Protein AF-A0A7C6R121-F1 (afdb_monomer_lite)

Radius of gyration: 15.76 Å; chains: 1; bounding box: 34×40×45 Å

Secondary structure (DSSP, 8-state):
-----SSS-THHHHHHHHHHH-SS-----B-TTSTTHHHHHTT--TT---EEEE-TT-SS-TT-EEEE-TTS-EEEE--HHHHHHHHHHHHTT-----SSS--------

Sequence (109 aa):
MFILGSLLGQSAFGVQDYFVTAPAFFTRVVGLRYEERQRYLMLLQPGMPVFLAREPENRHDPRAMAVFSPWGAHLGYLRATLATVVSDRCSAGEAFSPAWRRCWIRDSM

Structure (mmCIF, N/CA/C/O backbone):
data_AF-A0A7C6R121-F1
#
_entry.id   AF-A0A7C6R121-F1
#
loop_
_atom_site.group_PDB
_atom_site.id
_atom_site.type_symbol
_atom_site.label_atom_id
_atom_site.label_alt_id
_atom_site.label_comp_id
_atom_site.label_asym_id
_atom_site.label_entity_id
_atom_site.label_seq_id
_atom_site.pdbx_PDB_ins_code
_atom_site.Cartn_x
_atom_site.Cartn_y
_atom_site.Cartn_z
_atom_site.occupancy
_atom_site.B_iso_or_equiv
_atom_site.auth_seq_id
_atom_site.auth_comp_id
_atom_site.auth_asym_id
_atom_site.auth_atom_id
_atom_site.pdbx_PDB_model_num
ATOM 1 N N . MET A 1 1 ? 3.211 9.106 -28.109 1.00 40.06 1 MET A N 1
ATOM 2 C CA . MET A 1 1 ? 2.876 10.470 -27.653 1.00 40.06 1 MET A CA 1
ATOM 3 C C . MET A 1 1 ? 1.356 10.591 -27.638 1.00 40.06 1 MET A C 1
ATOM 5 O O . MET A 1 1 ? 0.773 10.958 -28.644 1.00 40.06 1 MET A O 1
ATOM 9 N N . PHE A 1 2 ? 0.708 10.149 -26.553 1.00 37.50 2 PHE A N 1
ATOM 10 C CA . PHE A 1 2 ? -0.751 10.213 -26.411 1.00 37.50 2 PHE A CA 1
ATOM 11 C C . PHE A 1 2 ? -1.105 11.362 -25.471 1.00 37.50 2 PHE A C 1
ATOM 13 O O . PHE A 1 2 ? -0.746 11.365 -24.296 1.00 37.50 2 PHE A O 1
ATOM 20 N N . ILE A 1 3 ? -1.750 12.365 -26.054 1.00 45.00 3 ILE A N 1
ATOM 21 C CA . ILE A 1 3 ? -2.188 13.599 -25.417 1.00 45.00 3 ILE A CA 1
ATOM 22 C C . ILE A 1 3 ? -3.468 13.272 -24.642 1.00 45.00 3 ILE A C 1
ATOM 24 O O . ILE A 1 3 ? -4.545 13.199 -25.223 1.00 45.00 3 ILE A O 1
ATOM 28 N N . LEU A 1 4 ? -3.342 13.047 -23.333 1.00 38.72 4 LEU A N 1
ATOM 29 C CA . LEU A 1 4 ? -4.472 12.964 -22.396 1.00 38.72 4 LEU A CA 1
ATOM 30 C C . LEU A 1 4 ? -4.361 14.035 -21.291 1.00 38.72 4 LEU A C 1
ATOM 32 O O . LEU A 1 4 ? -4.842 13.847 -20.182 1.00 38.72 4 LEU A O 1
ATOM 36 N N . GLY A 1 5 ? -3.670 15.144 -21.577 1.00 36.53 5 GLY A N 1
ATOM 37 C CA . GLY A 1 5 ? -3.418 16.235 -20.625 1.00 36.53 5 GLY A CA 1
ATOM 38 C C . GLY A 1 5 ? -4.408 17.403 -20.695 1.00 36.53 5 GLY A C 1
ATOM 39 O O . GLY A 1 5 ? -4.235 18.377 -19.978 1.00 36.53 5 GLY A O 1
ATOM 40 N N . SER A 1 6 ? -5.417 17.354 -21.569 1.00 44.44 6 SER A N 1
ATOM 41 C CA . SER A 1 6 ? -6.263 18.516 -21.898 1.00 44.44 6 SER A CA 1
ATOM 42 C C . SER A 1 6 ? -7.637 18.545 -21.213 1.00 44.44 6 SER A C 1
ATOM 44 O O . SER A 1 6 ? -8.318 19.561 -21.298 1.00 44.44 6 SER A O 1
ATOM 46 N N . LEU A 1 7 ? -8.052 17.477 -20.518 1.00 50.62 7 LEU A N 1
ATOM 47 C CA . LEU A 1 7 ? -9.374 17.399 -19.860 1.00 50.62 7 LEU A CA 1
ATOM 48 C C . LEU A 1 7 ? -9.344 17.582 -18.339 1.00 50.62 7 LEU A C 1
ATOM 50 O O . LEU A 1 7 ? -10.377 17.807 -17.717 1.00 50.62 7 LEU A O 1
ATOM 54 N N . LEU A 1 8 ? -8.164 17.523 -17.738 1.00 46.28 8 LEU A N 1
ATOM 55 C CA . LEU A 1 8 ? -7.947 17.810 -16.332 1.00 46.28 8 LEU A CA 1
ATOM 56 C C . LEU A 1 8 ? -6.895 18.907 -16.338 1.00 46.28 8 LEU A C 1
ATOM 58 O O . LEU A 1 8 ? -5.769 18.641 -16.743 1.00 46.28 8 LEU A O 1
ATOM 62 N N . GLY A 1 9 ? -7.267 20.142 -15.998 1.00 43.72 9 GLY A N 1
ATOM 63 C CA . GLY A 1 9 ? -6.326 21.260 -15.905 1.00 43.72 9 GLY A CA 1
ATOM 64 C C . GLY A 1 9 ? -5.190 20.984 -14.909 1.00 43.72 9 GLY A C 1
ATOM 65 O O . GLY A 1 9 ? -4.903 19.847 -14.552 1.00 43.72 9 GLY A O 1
ATOM 66 N N . GLN A 1 10 ? -4.546 22.030 -14.396 1.00 45.88 10 GLN A N 1
ATOM 67 C CA . GLN A 1 10 ? -3.413 21.957 -13.450 1.00 45.88 10 GLN A CA 1
ATOM 68 C C . GLN A 1 10 ? -3.586 20.989 -12.244 1.00 45.88 10 GLN A C 1
ATOM 70 O O . GLN A 1 10 ? -2.612 20.632 -11.590 1.00 45.88 10 GLN A O 1
ATOM 75 N N . SER A 1 11 ? -4.798 20.502 -11.984 1.00 51.34 11 SER A N 1
ATOM 76 C CA . SER A 1 11 ? -5.150 19.412 -11.075 1.00 51.34 11 SER A CA 1
ATOM 77 C C . SER A 1 11 ? -4.655 18.005 -11.466 1.00 51.34 11 SER A C 1
ATOM 79 O O . SER A 1 11 ? -4.470 17.196 -10.563 1.00 51.34 11 SER A O 1
ATOM 81 N N . ALA A 1 12 ? -4.386 17.676 -12.738 1.00 43.09 12 ALA A N 1
ATOM 82 C CA . ALA A 1 12 ? -3.851 16.352 -13.113 1.00 43.09 12 ALA A CA 1
ATOM 83 C C . ALA A 1 12 ? -2.433 16.111 -12.569 1.00 43.09 12 ALA A C 1
ATOM 85 O O . ALA A 1 12 ? -2.106 15.007 -12.137 1.00 43.09 12 ALA A O 1
ATOM 86 N N . PHE A 1 13 ? -1.616 17.167 -12.544 1.00 42.12 13 PHE A N 1
ATOM 87 C CA . PHE A 1 13 ? -0.266 17.130 -11.981 1.00 42.12 13 PHE A CA 1
ATOM 88 C C . PHE A 1 13 ? -0.295 16.992 -10.452 1.00 42.12 13 PHE A C 1
ATOM 90 O O . PHE A 1 13 ? 0.487 16.230 -9.893 1.00 42.12 13 PHE A O 1
ATOM 97 N N . GLY A 1 14 ? -1.260 17.627 -9.777 1.00 49.41 14 GLY A N 1
ATOM 98 C CA . GLY A 1 14 ? -1.419 17.516 -8.322 1.00 49.41 14 GLY A CA 1
ATOM 99 C C . GLY A 1 14 ? -1.871 16.132 -7.834 1.00 49.41 14 GLY A C 1
ATOM 100 O O . GLY A 1 14 ? -1.535 15.736 -6.721 1.00 49.41 14 GLY A O 1
ATOM 101 N N . VAL A 1 15 ? -2.600 15.365 -8.657 1.00 54.09 15 VAL A N 1
ATOM 102 C CA . VAL A 1 15 ? -3.036 14.001 -8.295 1.00 54.09 15 VAL A CA 1
ATOM 103 C C . VAL A 1 15 ? -1.850 13.036 -8.212 1.00 54.09 15 VAL A C 1
ATOM 105 O O . VAL A 1 15 ? -1.862 12.131 -7.377 1.00 54.09 15 VAL A O 1
ATOM 108 N N . GLN A 1 16 ? -0.820 13.225 -9.043 1.00 54.34 16 GLN A N 1
ATOM 109 C CA . GLN A 1 16 ? 0.331 12.323 -9.086 1.00 54.34 16 GLN A CA 1
ATOM 110 C C . GLN A 1 16 ? 1.225 12.478 -7.843 1.00 54.34 16 GLN A C 1
ATOM 112 O O . GLN A 1 16 ? 1.644 11.475 -7.263 1.00 54.34 16 GLN A O 1
ATOM 117 N N . ASP A 1 17 ? 1.429 13.717 -7.385 1.00 66.44 17 ASP A N 1
ATOM 118 C CA . ASP A 1 17 ? 2.260 14.036 -6.213 1.00 66.44 17 ASP A CA 1
ATOM 119 C C . ASP A 1 17 ? 1.520 13.911 -4.879 1.00 66.44 17 ASP A C 1
ATOM 121 O O . ASP A 1 17 ? 2.133 13.983 -3.808 1.00 66.44 17 ASP A O 1
ATOM 125 N N . TYR A 1 18 ? 0.203 13.691 -4.915 1.00 77.88 18 TYR A N 1
ATOM 126 C CA . TYR A 1 18 ? -0.610 13.579 -3.710 1.00 77.88 18 TYR A CA 1
ATOM 127 C C . TYR A 1 18 ? -0.051 12.527 -2.744 1.00 77.88 18 TYR A C 1
ATOM 129 O O . TYR A 1 18 ? 0.146 12.811 -1.569 1.00 77.88 18 TYR A O 1
ATOM 137 N N . PHE A 1 19 ? 0.300 11.332 -3.225 1.00 83.00 19 PHE A N 1
ATOM 138 C CA . PHE A 1 19 ? 0.848 10.279 -2.359 1.00 83.00 19 PHE A CA 1
ATOM 139 C C . PHE A 1 19 ? 2.269 10.572 -1.856 1.00 83.00 19 PHE A C 1
ATOM 141 O O . PHE A 1 19 ? 2.690 10.006 -0.844 1.00 83.00 19 PHE A O 1
ATOM 148 N N . VAL A 1 20 ? 3.000 11.451 -2.546 1.00 84.44 20 VAL A N 1
ATOM 149 C CA . VAL A 1 20 ? 4.371 11.829 -2.188 1.00 84.44 20 VAL A CA 1
ATOM 150 C C . VAL A 1 20 ? 4.360 12.741 -0.969 1.00 84.44 20 VAL A C 1
ATOM 152 O O . VAL A 1 20 ? 5.110 12.510 -0.029 1.00 84.44 20 VAL A O 1
ATOM 155 N N . THR A 1 21 ? 3.481 13.744 -0.956 1.00 81.81 21 THR A N 1
ATOM 156 C CA . THR A 1 21 ? 3.503 14.807 0.061 1.00 81.81 21 THR A CA 1
ATOM 157 C C . THR A 1 21 ? 2.375 14.718 1.085 1.00 81.81 21 THR A C 1
ATOM 159 O O . THR A 1 21 ? 2.494 15.290 2.169 1.00 81.81 21 THR A O 1
ATOM 162 N N . ALA A 1 22 ? 1.280 14.004 0.795 1.00 83.06 22 ALA A N 1
ATOM 163 C CA . ALA A 1 22 ? 0.148 13.958 1.711 1.00 83.06 22 ALA A CA 1
ATOM 164 C C . ALA A 1 22 ? 0.518 13.271 3.042 1.00 83.06 22 ALA A C 1
ATOM 166 O O . ALA A 1 22 ? 1.121 12.186 3.041 1.00 83.06 22 ALA A O 1
ATOM 167 N N . PRO A 1 23 ? 0.091 13.846 4.184 1.00 77.19 23 PRO A N 1
ATOM 168 C CA . PRO A 1 23 ? 0.326 13.256 5.501 1.00 77.19 23 PRO A CA 1
ATOM 169 C C . PRO A 1 23 ? -0.518 11.995 5.740 1.00 77.19 23 PRO A C 1
ATOM 171 O O . PRO A 1 23 ? -0.147 11.148 6.546 1.00 77.19 23 PRO A O 1
ATOM 174 N N . ALA A 1 24 ? -1.652 11.858 5.046 1.00 78.69 24 ALA A N 1
ATOM 175 C CA . ALA A 1 24 ? -2.508 10.678 5.071 1.00 78.69 24 ALA A CA 1
ATOM 176 C C . ALA A 1 24 ? -3.323 10.586 3.775 1.00 78.69 24 ALA A C 1
ATOM 178 O O . ALA A 1 24 ? -3.673 11.609 3.183 1.00 78.69 24 ALA A O 1
ATOM 179 N N . PHE A 1 25 ? -3.650 9.363 3.358 1.00 82.38 25 PHE A N 1
ATOM 180 C CA . PHE A 1 25 ? -4.438 9.099 2.158 1.00 82.38 25 PHE A CA 1
ATOM 181 C C . PHE A 1 25 ? -5.200 7.777 2.263 1.00 82.38 25 PHE A C 1
ATOM 183 O O . PHE A 1 25 ? -4.807 6.867 2.994 1.00 82.38 25 PHE A O 1
ATOM 190 N N . PHE A 1 26 ? -6.269 7.652 1.477 1.00 82.31 26 PHE A N 1
ATOM 191 C CA . PHE A 1 26 ? -6.956 6.381 1.273 1.00 82.31 26 PHE A CA 1
ATOM 192 C C . PHE A 1 26 ? -6.387 5.661 0.056 1.00 82.31 26 PHE A C 1
ATOM 194 O O . PHE A 1 26 ? -6.077 6.265 -0.970 1.00 82.31 26 PHE A O 1
ATOM 201 N N . THR A 1 27 ? -6.272 4.343 0.162 1.00 87.81 27 THR A N 1
ATOM 202 C CA . THR A 1 27 ? -5.843 3.489 -0.942 1.00 87.81 27 THR A CA 1
ATOM 203 C C . THR A 1 27 ? -6.561 2.149 -0.887 1.00 87.81 27 THR A C 1
ATOM 205 O O . THR A 1 27 ? -7.251 1.830 0.079 1.00 87.81 27 THR A O 1
ATOM 208 N N . ARG A 1 28 ? -6.411 1.361 -1.949 1.00 88.88 28 ARG A N 1
ATOM 209 C CA . ARG A 1 28 ? -6.991 0.023 -2.067 1.00 88.88 28 ARG A CA 1
ATOM 210 C C . ARG A 1 28 ? -5.896 -1.029 -1.960 1.00 88.88 28 ARG A C 1
ATOM 212 O O . ARG A 1 28 ? -4.856 -0.899 -2.606 1.00 88.88 28 ARG A O 1
ATOM 219 N N . VAL A 1 29 ? -6.186 -2.103 -1.232 1.00 91.44 29 VAL A N 1
ATOM 220 C CA . VAL A 1 29 ? -5.388 -3.334 -1.261 1.00 91.44 29 VAL A CA 1
ATOM 221 C C . VAL A 1 29 ? -5.695 -4.087 -2.557 1.00 91.44 29 VAL A C 1
ATOM 223 O O . VAL A 1 29 ? -6.856 -4.239 -2.942 1.00 91.44 29 VAL A O 1
ATOM 226 N N . VAL A 1 30 ? -4.656 -4.540 -3.256 1.00 93.06 30 VAL A N 1
ATOM 227 C CA . VAL A 1 30 ? -4.758 -5.348 -4.479 1.00 93.06 30 VAL A CA 1
ATOM 228 C C . VAL A 1 30 ? -4.315 -6.788 -4.221 1.00 93.06 30 VAL A C 1
ATOM 230 O O . VAL A 1 30 ? -3.729 -7.099 -3.190 1.00 93.06 30 VAL A O 1
ATOM 233 N N . GLY A 1 31 ? -4.614 -7.696 -5.154 1.00 90.75 31 GLY A N 1
ATOM 234 C CA . GLY A 1 31 ? -4.268 -9.115 -4.998 1.00 90.75 31 GLY A CA 1
ATOM 235 C C . GLY A 1 31 ? -5.194 -9.891 -4.052 1.00 90.75 31 GLY A C 1
ATOM 236 O O . GLY A 1 31 ? -4.849 -10.988 -3.630 1.00 90.75 31 GLY A O 1
ATOM 237 N N . LEU A 1 32 ? -6.384 -9.353 -3.763 1.00 86.00 32 LEU A N 1
ATOM 238 C CA . LEU A 1 32 ? -7.391 -9.969 -2.884 1.00 86.00 32 LEU A CA 1
ATOM 239 C C . LEU A 1 32 ? -8.010 -11.265 -3.443 1.00 86.00 32 LEU A C 1
ATOM 241 O O . LEU A 1 32 ? -8.717 -11.970 -2.732 1.00 86.00 32 LEU A O 1
ATOM 245 N N . ARG A 1 33 ? -7.819 -11.543 -4.740 1.00 83.00 33 ARG A N 1
ATOM 246 C CA . ARG A 1 33 ? -8.388 -12.712 -5.436 1.00 83.00 33 ARG A CA 1
ATOM 247 C C . ARG A 1 33 ? -7.502 -13.956 -5.363 1.00 83.00 33 ARG A C 1
ATOM 249 O O . ARG A 1 33 ? -7.930 -15.009 -5.815 1.00 83.00 33 ARG A O 1
ATOM 256 N N . TYR A 1 34 ? -6.275 -13.817 -4.872 1.00 80.00 34 TYR A N 1
ATOM 257 C CA . TYR A 1 34 ? -5.340 -14.929 -4.765 1.00 80.00 34 TYR A CA 1
ATOM 258 C C . TYR A 1 34 ? -5.470 -15.590 -3.397 1.00 80.00 34 TYR A C 1
ATOM 260 O O . TYR A 1 34 ? -5.718 -14.900 -2.409 1.00 80.00 34 TYR A O 1
ATOM 268 N N . GLU A 1 35 ? -5.266 -16.909 -3.362 1.00 76.31 35 GLU A N 1
ATOM 269 C CA . GLU A 1 35 ? -5.356 -17.739 -2.152 1.00 76.31 35 GLU A CA 1
ATOM 270 C C . GLU A 1 35 ? -6.723 -17.614 -1.445 1.00 76.31 35 GLU A C 1
ATOM 272 O O . GLU A 1 35 ? -7.696 -17.088 -1.983 1.00 76.31 35 GLU A O 1
ATOM 277 N N . GLU A 1 36 ? -6.814 -18.089 -0.204 1.00 79.12 36 GLU A N 1
ATOM 278 C CA . GLU A 1 36 ? -8.022 -17.975 0.615 1.00 79.12 36 GLU A CA 1
ATOM 279 C C . GLU A 1 36 ? -8.165 -16.594 1.286 1.00 79.12 36 GLU A C 1
ATOM 281 O O . GLU A 1 36 ? -8.797 -16.463 2.331 1.00 79.12 36 GLU A O 1
ATOM 286 N N . ARG A 1 37 ? -7.590 -15.529 0.708 1.00 82.94 37 ARG A N 1
ATOM 287 C CA . ARG A 1 37 ? -7.523 -14.193 1.339 1.00 82.94 37 ARG A CA 1
ATOM 288 C C . ARG A 1 37 ? -8.892 -13.585 1.619 1.00 82.94 37 ARG A C 1
ATOM 290 O O . ARG A 1 37 ? -9.061 -12.857 2.594 1.00 82.94 37 ARG A O 1
ATOM 297 N N . GLN A 1 38 ? -9.888 -13.935 0.810 1.00 82.56 38 GLN A N 1
ATOM 298 C CA . GLN A 1 38 ? -11.264 -13.466 0.969 1.00 82.56 38 GLN A CA 1
ATOM 299 C C . GLN A 1 38 ? -11.878 -13.867 2.315 1.00 82.56 38 GLN A C 1
ATOM 301 O O . GLN A 1 38 ? -12.619 -13.071 2.890 1.00 82.56 38 GLN A O 1
ATOM 306 N N . ARG A 1 39 ? -11.512 -15.032 2.873 1.00 86.38 39 ARG A N 1
ATOM 307 C CA . ARG A 1 39 ? -12.008 -15.469 4.189 1.00 86.38 39 ARG A CA 1
ATOM 308 C C . ARG A 1 39 ? -11.572 -14.518 5.303 1.00 86.38 39 ARG A C 1
ATOM 310 O O . ARG A 1 39 ? -12.324 -14.263 6.234 1.00 86.38 39 ARG A O 1
ATOM 317 N N . TYR A 1 40 ? -10.374 -13.948 5.178 1.00 87.31 40 TYR A N 1
ATOM 318 C CA . TYR A 1 40 ? -9.833 -13.008 6.156 1.00 87.31 40 TYR A CA 1
ATOM 319 C C . TYR A 1 40 ? -10.437 -11.612 6.019 1.00 87.31 40 TYR A C 1
ATOM 321 O O . TYR A 1 40 ? -10.533 -10.901 7.015 1.00 87.31 40 TYR A O 1
ATOM 329 N N . LEU A 1 41 ? -10.889 -11.228 4.819 1.00 84.69 41 LEU A N 1
ATOM 330 C CA . LEU A 1 41 ? -11.571 -9.949 4.611 1.00 84.69 41 LEU A CA 1
ATOM 331 C C . LEU A 1 41 ? -12.899 -9.879 5.366 1.00 84.69 41 LEU A C 1
ATOM 333 O O . LEU A 1 41 ? -13.240 -8.818 5.874 1.00 84.69 41 LEU A O 1
ATOM 337 N N . MET A 1 42 ? -13.616 -11.001 5.489 1.00 87.88 42 MET A N 1
ATOM 338 C CA . MET A 1 42 ? -14.893 -11.058 6.217 1.00 87.88 42 MET A CA 1
ATOM 339 C C . MET A 1 42 ? -14.742 -10.828 7.726 1.00 87.88 42 MET A C 1
ATOM 341 O O . MET A 1 42 ? -15.716 -10.512 8.399 1.00 87.88 42 MET A O 1
ATOM 345 N N . LEU A 1 43 ? -13.530 -10.994 8.257 1.00 90.75 43 LEU A N 1
ATOM 346 C CA . LEU A 1 43 ? -13.227 -10.779 9.670 1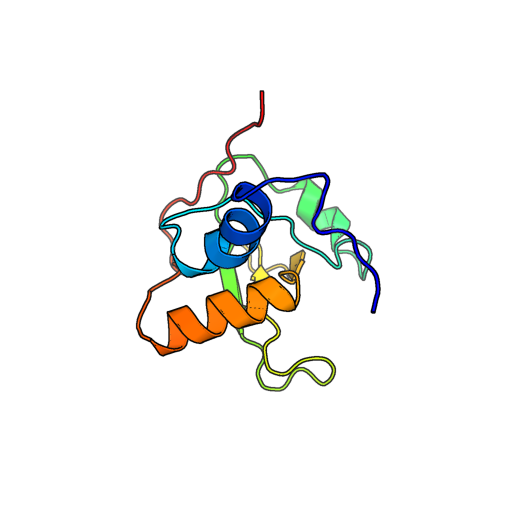.00 90.75 43 LEU A CA 1
ATOM 347 C C . LEU A 1 43 ? -12.843 -9.322 9.965 1.00 90.75 43 LEU A C 1
ATOM 349 O O . LEU A 1 43 ? -12.819 -8.919 11.127 1.00 90.75 43 LEU A O 1
ATOM 353 N N . LEU A 1 44 ? -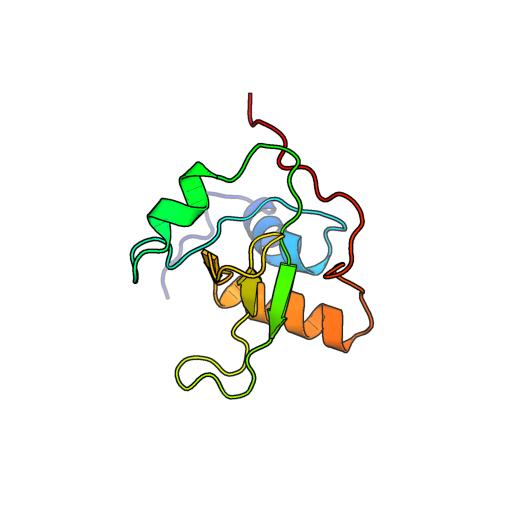12.514 -8.536 8.934 1.00 88.75 44 LEU A N 1
ATOM 354 C CA . LEU A 1 44 ? -12.153 -7.133 9.097 1.00 88.75 44 LEU A CA 1
ATOM 355 C C . LEU A 1 44 ? -13.395 -6.295 9.390 1.00 88.75 44 LEU A C 1
ATOM 357 O O . LEU A 1 44 ? -14.445 -6.462 8.775 1.00 88.75 44 LEU A O 1
ATOM 361 N N . GLN A 1 45 ? -13.236 -5.330 10.289 1.00 88.00 45 GLN A N 1
ATOM 362 C CA . GLN A 1 45 ? -14.233 -4.299 10.550 1.00 88.00 45 GLN A CA 1
ATOM 363 C C . GLN A 1 45 ? -13.646 -2.919 10.264 1.00 88.00 45 GLN A C 1
ATOM 365 O O . GLN A 1 45 ? -12.433 -2.722 10.422 1.00 88.00 45 GLN A O 1
ATOM 370 N N . PRO A 1 46 ? -14.482 -1.935 9.889 1.00 84.31 46 PRO A N 1
ATOM 371 C CA . PRO A 1 46 ? -14.042 -0.556 9.823 1.00 84.31 46 PRO A CA 1
ATOM 372 C C . PRO A 1 46 ? -13.365 -0.119 11.133 1.00 84.31 46 PRO A C 1
ATOM 374 O O . PRO A 1 46 ? -13.752 -0.533 12.222 1.00 84.31 46 PRO A O 1
ATOM 377 N N . GLY A 1 47 ? -12.315 0.693 11.042 1.00 81.75 47 GLY A N 1
ATOM 378 C CA . GLY A 1 47 ? -11.484 1.067 12.187 1.00 81.75 47 GLY A CA 1
ATOM 379 C C . GLY A 1 47 ? -10.400 0.060 12.596 1.00 81.75 47 GLY A C 1
ATOM 380 O O . GLY A 1 47 ? -9.516 0.439 13.369 1.00 81.75 47 GLY A O 1
ATOM 381 N N . MET A 1 48 ? -10.418 -1.183 12.096 1.00 85.94 48 MET A N 1
ATOM 382 C CA . MET A 1 48 ? -9.339 -2.133 12.383 1.00 85.94 48 MET A CA 1
ATOM 383 C C . MET A 1 48 ? -8.031 -1.702 11.706 1.00 85.94 48 MET A C 1
ATOM 385 O O . MET A 1 48 ? -8.043 -1.338 10.527 1.00 85.94 48 MET A O 1
ATOM 389 N N . PRO A 1 49 ? -6.892 -1.768 12.422 1.00 84.00 49 PRO A N 1
ATOM 390 C CA . PRO A 1 49 ? -5.605 -1.464 11.822 1.00 84.00 49 PRO A CA 1
ATOM 391 C C . PRO A 1 49 ? -5.204 -2.548 10.817 1.00 84.00 49 PRO A C 1
ATOM 393 O O . PRO A 1 49 ? -5.625 -3.700 10.902 1.00 84.00 49 PRO A O 1
ATOM 396 N N . VAL A 1 50 ? -4.329 -2.178 9.893 1.00 89.31 50 VAL A N 1
ATOM 397 C CA . VAL A 1 50 ? -3.602 -3.110 9.030 1.00 89.31 50 VAL A CA 1
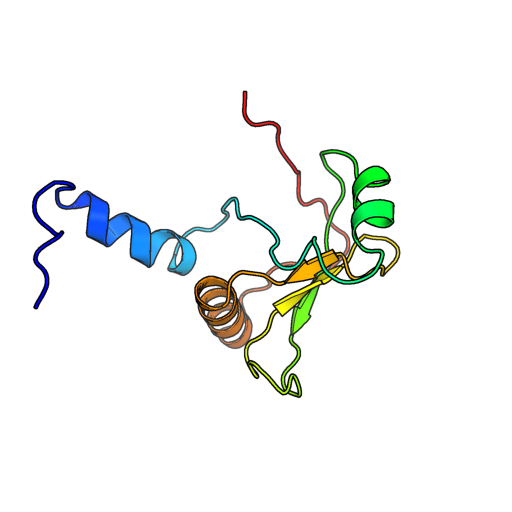ATOM 398 C C . VAL A 1 50 ? -2.117 -2.795 9.121 1.00 89.31 50 VAL A C 1
ATOM 400 O O . VAL A 1 50 ? -1.727 -1.697 9.520 1.00 89.31 50 VAL A O 1
ATOM 403 N N . PHE A 1 51 ? -1.296 -3.768 8.760 1.00 87.38 51 PHE A N 1
ATOM 404 C CA . PHE A 1 51 ? 0.151 -3.716 8.883 1.00 87.38 51 PHE A CA 1
ATOM 405 C C . PHE A 1 51 ? 0.785 -3.772 7.499 1.00 87.38 51 PHE A C 1
ATOM 407 O O . PHE A 1 51 ? 0.325 -4.521 6.641 1.00 87.38 51 PHE A O 1
ATOM 414 N N . LEU A 1 52 ? 1.831 -2.978 7.281 1.00 90.62 52 LEU A N 1
ATOM 415 C CA . LEU A 1 52 ? 2.600 -2.973 6.040 1.00 90.62 52 LEU A CA 1
ATOM 416 C C . LEU A 1 52 ? 3.962 -3.628 6.273 1.00 90.62 52 LEU A C 1
ATOM 418 O O . LEU A 1 52 ? 4.621 -3.323 7.266 1.00 90.62 52 LEU A O 1
ATOM 422 N N . ALA A 1 53 ? 4.396 -4.486 5.353 1.00 90.25 53 ALA A N 1
ATOM 423 C CA . ALA A 1 53 ? 5.739 -5.057 5.365 1.00 90.25 53 ALA A CA 1
ATOM 424 C C . ALA A 1 53 ? 6.358 -5.018 3.966 1.00 90.25 53 ALA A C 1
ATOM 426 O O . ALA A 1 53 ? 5.698 -5.346 2.979 1.00 90.25 53 ALA A O 1
ATOM 427 N N . ARG A 1 54 ? 7.633 -4.624 3.883 1.00 90.31 54 ARG A N 1
ATOM 428 C CA . ARG A 1 54 ? 8.395 -4.667 2.629 1.00 90.31 54 ARG A CA 1
ATOM 429 C C . ARG A 1 54 ? 8.853 -6.093 2.352 1.00 90.31 54 ARG A C 1
ATOM 431 O O . ARG A 1 54 ? 9.301 -6.775 3.270 1.00 90.31 54 ARG A O 1
ATOM 438 N N . GLU A 1 55 ? 8.821 -6.495 1.089 1.00 92.50 55 GLU A N 1
ATOM 439 C CA . GLU A 1 55 ? 9.347 -7.782 0.627 1.00 92.50 55 GLU A CA 1
ATOM 440 C C . GLU A 1 55 ? 10.485 -7.559 -0.390 1.00 92.50 55 GLU A C 1
ATOM 442 O O . GLU A 1 55 ? 10.270 -7.702 -1.593 1.00 92.50 55 GLU A O 1
ATOM 447 N N . PRO A 1 56 ? 11.709 -7.203 0.053 1.00 89.75 56 PRO A N 1
ATOM 448 C CA . PRO A 1 56 ? 12.836 -6.939 -0.854 1.00 89.75 56 PRO A CA 1
ATOM 449 C C . PRO A 1 56 ? 13.243 -8.154 -1.699 1.00 89.75 56 PRO A C 1
ATOM 451 O O . PRO A 1 56 ? 13.807 -8.002 -2.778 1.00 89.75 56 PRO A O 1
ATOM 454 N N . GLU A 1 57 ? 12.929 -9.357 -1.221 1.00 92.38 57 GLU A N 1
ATOM 455 C CA . GLU A 1 57 ? 13.188 -10.627 -1.904 1.00 92.38 57 GLU A CA 1
ATOM 456 C C . GLU A 1 57 ? 12.021 -11.070 -2.805 1.00 92.38 57 GLU A C 1
ATOM 458 O O . GLU A 1 57 ? 12.054 -12.155 -3.390 1.00 92.38 57 GLU A O 1
ATOM 463 N N . ASN A 1 58 ? 10.965 -10.258 -2.938 1.00 91.50 58 ASN A N 1
ATOM 464 C CA . ASN A 1 58 ? 9.838 -10.595 -3.795 1.00 91.50 58 ASN A CA 1
ATOM 465 C C . ASN A 1 58 ? 10.292 -10.690 -5.259 1.00 91.50 58 ASN A C 1
ATOM 467 O O . ASN A 1 58 ? 10.745 -9.719 -5.865 1.00 91.50 58 ASN A O 1
ATOM 471 N N . ARG A 1 59 ? 10.114 -11.878 -5.849 1.00 92.62 59 ARG A N 1
ATOM 472 C CA . ARG A 1 59 ? 10.568 -12.197 -7.214 1.00 92.62 59 ARG A CA 1
ATOM 473 C C . ARG A 1 59 ? 9.951 -11.327 -8.315 1.00 92.62 59 ARG A C 1
ATOM 475 O O . ARG A 1 59 ? 10.464 -11.315 -9.428 1.00 92.62 59 ARG A O 1
ATOM 482 N N . HIS A 1 60 ? 8.801 -10.707 -8.050 1.00 91.69 60 HIS A N 1
ATOM 483 C CA . HIS A 1 60 ? 8.062 -9.911 -9.028 1.00 91.69 60 HIS A CA 1
ATOM 484 C C . HIS A 1 60 ? 8.394 -8.423 -8.918 1.00 91.69 60 HIS A C 1
ATOM 486 O O . HIS A 1 60 ? 8.534 -7.760 -9.942 1.00 91.69 60 HIS A O 1
ATOM 492 N N . ASP A 1 61 ? 8.501 -7.909 -7.693 1.00 92.56 61 ASP A N 1
ATOM 493 C CA . ASP A 1 61 ? 8.797 -6.505 -7.417 1.00 92.56 61 ASP A CA 1
ATOM 494 C C . ASP A 1 61 ? 9.530 -6.370 -6.069 1.00 92.56 61 ASP A C 1
ATOM 496 O O . ASP A 1 61 ? 8.887 -6.484 -5.027 1.00 92.56 61 ASP A O 1
ATOM 500 N N . PRO A 1 62 ? 10.841 -6.065 -6.049 1.00 90.50 62 PRO A N 1
ATOM 501 C CA . PRO A 1 62 ? 11.602 -5.839 -4.813 1.00 90.50 62 PRO A CA 1
ATOM 502 C C . PRO A 1 62 ? 11.101 -4.660 -3.962 1.00 90.50 62 PRO A C 1
ATOM 504 O O . PRO A 1 62 ? 11.514 -4.495 -2.817 1.00 90.50 62 PRO A O 1
ATOM 507 N N . ARG A 1 63 ? 10.240 -3.792 -4.511 1.00 88.62 63 ARG A N 1
ATOM 508 C CA . ARG A 1 63 ? 9.580 -2.711 -3.764 1.00 88.62 63 ARG A CA 1
ATOM 509 C C . ARG A 1 63 ? 8.192 -3.102 -3.261 1.00 88.62 63 ARG A C 1
ATOM 511 O O . ARG A 1 63 ? 7.494 -2.248 -2.714 1.00 88.62 63 ARG A O 1
ATOM 518 N N . ALA A 1 64 ? 7.783 -4.361 -3.423 1.00 92.44 64 ALA A N 1
ATOM 519 C CA . 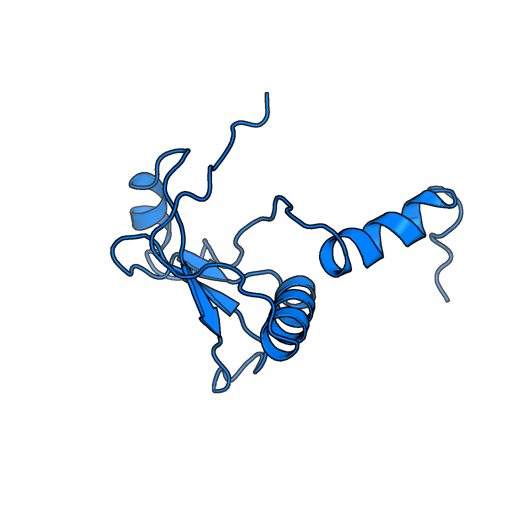ALA A 1 64 ? 6.485 -4.837 -2.977 1.00 92.44 64 ALA A CA 1
ATO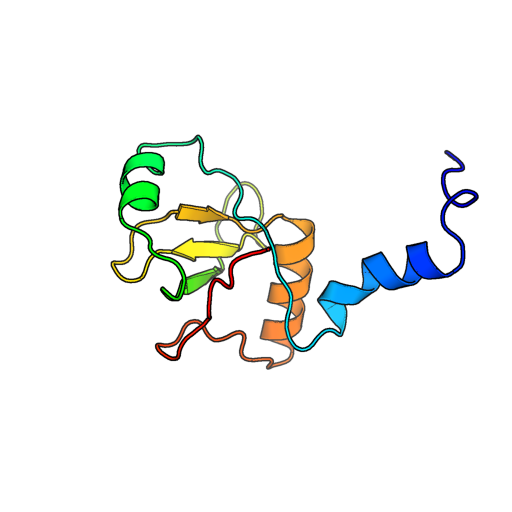M 520 C C . ALA A 1 64 ? 6.263 -4.544 -1.487 1.00 92.44 64 ALA A C 1
ATOM 522 O O . ALA A 1 64 ? 7.120 -4.788 -0.633 1.00 92.44 64 ALA A O 1
ATOM 523 N N . MET A 1 65 ? 5.067 -4.033 -1.191 1.00 93.12 65 MET A N 1
ATOM 524 C CA . MET A 1 65 ? 4.596 -3.781 0.165 1.00 93.12 65 MET A CA 1
ATOM 525 C C . MET A 1 65 ? 3.368 -4.650 0.423 1.00 93.12 65 MET A C 1
ATOM 527 O O . MET A 1 65 ? 2.285 -4.378 -0.109 1.00 93.12 65 MET A O 1
ATOM 531 N N . ALA A 1 66 ? 3.554 -5.703 1.210 1.00 93.25 66 ALA A N 1
ATOM 532 C CA . ALA A 1 66 ? 2.498 -6.596 1.650 1.00 93.25 66 ALA A CA 1
ATOM 533 C C . ALA A 1 66 ? 1.659 -5.941 2.754 1.00 93.25 66 ALA A C 1
ATOM 535 O O . ALA A 1 66 ? 2.151 -5.140 3.550 1.00 93.25 66 ALA A O 1
ATOM 536 N N . VAL A 1 67 ? 0.376 -6.286 2.779 1.00 92.81 67 VAL A N 1
ATOM 537 C CA . VAL A 1 67 ? -0.629 -5.792 3.719 1.00 92.81 67 VAL A CA 1
ATOM 538 C C . VAL A 1 67 ? -1.122 -6.963 4.555 1.00 92.81 67 VAL A C 1
ATOM 540 O O . VAL A 1 67 ? -1.654 -7.935 4.016 1.00 92.81 67 VAL A O 1
ATOM 543 N N . PHE A 1 68 ? -0.999 -6.849 5.871 1.00 92.00 68 PHE A N 1
ATOM 544 C CA . PHE A 1 68 ? -1.407 -7.863 6.832 1.00 92.00 68 PHE A CA 1
ATOM 545 C C . PHE A 1 68 ? -2.528 -7.354 7.735 1.00 92.00 68 PHE A C 1
ATOM 547 O O . PHE A 1 68 ? -2.603 -6.181 8.099 1.00 92.00 68 PHE A O 1
ATOM 554 N N . SER A 1 69 ? -3.411 -8.268 8.108 1.00 91.00 69 SER A N 1
ATOM 555 C CA . SER A 1 69 ? -4.411 -8.065 9.159 1.00 91.00 69 SER A CA 1
ATOM 556 C C . SER A 1 69 ? -3.769 -7.993 10.557 1.00 91.00 69 SER A C 1
ATOM 558 O O . SER A 1 69 ? -2.611 -8.389 10.720 1.00 91.00 69 SER A O 1
ATOM 560 N N . PRO A 1 70 ? -4.519 -7.575 11.596 1.00 89.50 70 PRO A N 1
ATOM 561 C CA . PRO A 1 70 ? -4.025 -7.567 12.977 1.00 89.50 70 PRO A CA 1
ATOM 562 C C . PRO A 1 70 ? -3.581 -8.918 13.528 1.00 89.50 70 PRO A C 1
ATOM 564 O O . PRO A 1 70 ? -2.734 -8.970 14.413 1.00 89.50 70 PRO A O 1
ATOM 567 N N . TRP A 1 71 ? -4.142 -10.006 13.007 1.00 90.62 71 TRP A N 1
ATOM 568 C CA . TRP A 1 71 ? -3.787 -11.377 13.376 1.00 90.62 71 TRP A CA 1
ATOM 569 C C . TRP A 1 71 ? -2.753 -11.996 12.422 1.00 90.62 71 TRP A C 1
ATOM 571 O O . TRP A 1 71 ? -2.581 -13.210 12.403 1.00 90.62 71 TRP A O 1
ATOM 581 N N . GLY A 1 72 ? -2.076 -11.185 11.602 1.00 90.50 72 GLY A N 1
ATOM 582 C CA . GLY A 1 72 ? -0.963 -11.632 10.762 1.00 90.50 72 GLY A CA 1
ATOM 583 C C . GLY A 1 72 ? -1.360 -12.366 9.479 1.00 90.50 72 GLY A C 1
ATOM 584 O O . GLY A 1 72 ? -0.488 -12.847 8.763 1.00 90.50 72 GLY A O 1
ATOM 585 N N . ALA A 1 73 ? -2.649 -12.439 9.132 1.00 91.81 73 ALA A N 1
ATOM 586 C CA . ALA A 1 73 ? -3.053 -12.972 7.832 1.00 91.81 73 ALA A CA 1
ATOM 587 C C . ALA A 1 73 ? -2.701 -11.985 6.711 1.00 91.81 73 ALA A C 1
ATOM 589 O O . ALA A 1 73 ? -3.045 -10.802 6.807 1.00 91.81 73 ALA A O 1
ATOM 590 N N . HIS A 1 74 ? -2.062 -12.485 5.653 1.00 92.62 74 HIS A N 1
ATOM 591 C CA . HIS A 1 74 ? -1.748 -11.730 4.443 1.00 92.62 74 HIS A CA 1
ATOM 592 C C . HIS A 1 74 ? -3.038 -11.410 3.677 1.00 92.62 74 HIS A C 1
ATOM 594 O O . HIS A 1 74 ? -3.784 -12.306 3.288 1.00 92.62 74 HIS A O 1
ATOM 600 N N . LEU A 1 75 ? -3.318 -10.124 3.482 1.00 92.44 75 LEU A N 1
ATOM 601 C CA . LEU A 1 75 ? -4.519 -9.643 2.800 1.00 92.44 75 LEU A CA 1
ATOM 602 C C . LEU A 1 75 ? -4.249 -9.358 1.323 1.00 92.44 75 LEU A C 1
ATOM 604 O O . LEU A 1 75 ? -5.117 -9.577 0.483 1.00 92.44 75 LEU A O 1
ATOM 608 N N . GLY A 1 76 ? -3.046 -8.894 0.995 1.00 94.00 76 GLY A N 1
ATOM 609 C CA . GLY A 1 76 ? -2.632 -8.564 -0.361 1.00 94.00 76 GLY A CA 1
ATOM 610 C C . GLY A 1 76 ? -1.509 -7.540 -0.357 1.00 94.00 76 GLY A C 1
ATOM 611 O O . GLY A 1 76 ? -0.720 -7.489 0.576 1.00 94.00 76 GLY A O 1
ATOM 612 N N . TYR A 1 77 ? -1.464 -6.694 -1.379 1.00 94.44 77 TYR A N 1
ATOM 613 C CA . TYR A 1 77 ? -0.381 -5.730 -1.574 1.00 94.44 77 TYR A CA 1
ATOM 614 C C . TYR A 1 77 ? -0.909 -4.312 -1.776 1.00 94.44 77 TYR A C 1
ATOM 616 O O . TYR A 1 77 ? -2.066 -4.107 -2.161 1.00 94.44 77 TYR A O 1
ATOM 624 N N . LEU A 1 78 ? -0.045 -3.318 -1.583 1.00 93.31 78 LEU A N 1
ATOM 625 C CA . LEU A 1 78 ? -0.252 -2.004 -2.188 1.00 93.31 78 LEU A CA 1
ATOM 626 C C . LEU A 1 78 ? -0.049 -2.086 -3.708 1.00 93.31 78 LEU A C 1
ATOM 628 O O . LEU A 1 78 ? 0.658 -2.952 -4.221 1.00 93.31 78 LEU A O 1
ATOM 632 N N . ARG A 1 79 ? -0.656 -1.157 -4.454 1.00 92.81 79 ARG A N 1
ATOM 633 C CA . ARG A 1 79 ? -0.317 -0.981 -5.876 1.00 92.81 79 ARG A CA 1
ATOM 634 C C . ARG A 1 79 ? 1.167 -0.635 -6.005 1.00 92.81 79 ARG A C 1
ATOM 636 O O . ARG A 1 79 ? 1.642 0.199 -5.244 1.00 92.81 79 ARG A O 1
ATOM 643 N N . ALA A 1 80 ? 1.853 -1.197 -7.000 1.00 91.25 80 ALA A N 1
ATOM 644 C CA . ALA A 1 80 ? 3.301 -1.038 -7.184 1.00 91.25 80 ALA A CA 1
ATOM 645 C C . ALA A 1 80 ? 3.770 0.430 -7.182 1.00 91.25 80 ALA A C 1
ATOM 647 O O . ALA A 1 80 ? 4.724 0.781 -6.496 1.00 91.25 80 ALA A O 1
ATOM 648 N N . THR A 1 81 ? 3.049 1.324 -7.870 1.00 90.50 81 THR A N 1
ATOM 649 C CA . THR A 1 81 ? 3.372 2.763 -7.878 1.00 90.50 81 THR A CA 1
ATOM 650 C C . THR A 1 81 ? 3.343 3.378 -6.480 1.00 90.50 81 THR A C 1
ATOM 652 O O . THR A 1 81 ? 4.221 4.157 -6.131 1.00 90.50 81 THR A O 1
ATOM 655 N N . LEU A 1 82 ? 2.364 2.993 -5.660 1.00 90.75 82 LEU A N 1
ATOM 656 C CA . LEU A 1 82 ? 2.252 3.451 -4.281 1.00 90.75 82 LEU A CA 1
ATOM 657 C C . LEU A 1 82 ? 3.275 2.769 -3.367 1.00 90.75 82 LEU A C 1
ATOM 659 O O . LEU A 1 82 ? 3.801 3.414 -2.469 1.00 90.75 82 LEU A O 1
ATOM 663 N N . ALA A 1 83 ? 3.571 1.489 -3.597 1.00 91.75 83 ALA A N 1
ATOM 664 C CA . ALA A 1 83 ? 4.582 0.755 -2.847 1.00 91.75 83 ALA A CA 1
ATOM 665 C C . ALA A 1 83 ? 5.964 1.414 -2.988 1.00 91.75 83 ALA A C 1
ATOM 667 O O . ALA A 1 83 ? 6.646 1.603 -1.983 1.00 91.75 83 ALA A O 1
ATOM 668 N N . THR A 1 84 ? 6.317 1.878 -4.193 1.00 90.81 84 THR A N 1
ATOM 669 C CA . THR A 1 84 ? 7.523 2.683 -4.435 1.00 90.81 84 THR A CA 1
ATOM 670 C C . THR A 1 84 ? 7.521 3.967 -3.611 1.00 90.81 84 THR A C 1
ATOM 672 O O . THR A 1 84 ? 8.437 4.174 -2.824 1.00 90.81 84 THR A O 1
ATOM 675 N N . VAL A 1 85 ? 6.462 4.779 -3.707 1.00 90.12 85 VAL A N 1
ATOM 676 C CA . VAL A 1 85 ? 6.363 6.053 -2.971 1.00 90.12 85 VAL A CA 1
ATOM 677 C C . VAL A 1 85 ? 6.472 5.843 -1.458 1.00 90.12 85 VAL A C 1
ATOM 679 O O . VAL A 1 85 ? 7.227 6.540 -0.784 1.00 90.12 85 VAL A O 1
ATOM 682 N N . VAL A 1 86 ? 5.747 4.864 -0.911 1.00 87.88 86 VAL A N 1
ATOM 683 C CA . VAL A 1 86 ? 5.781 4.556 0.526 1.00 87.88 86 VAL A CA 1
ATOM 684 C C . VAL A 1 86 ? 7.151 4.015 0.935 1.00 87.88 86 VAL A C 1
ATOM 686 O O . VAL A 1 86 ? 7.669 4.405 1.977 1.00 87.88 86 VAL A O 1
ATOM 689 N N . SER A 1 87 ? 7.772 3.153 0.125 1.00 86.00 87 SER A N 1
ATOM 690 C CA . SER A 1 87 ? 9.115 2.635 0.401 1.00 86.00 87 SER A CA 1
ATOM 691 C C . SER A 1 87 ? 10.160 3.750 0.426 1.00 86.00 87 SER A C 1
ATOM 693 O O . SER A 1 87 ? 11.002 3.763 1.324 1.00 86.00 87 SER A O 1
ATOM 695 N N . ASP A 1 88 ? 10.102 4.691 -0.515 1.00 88.38 88 ASP A N 1
ATOM 696 C CA . ASP A 1 88 ? 11.034 5.818 -0.584 1.00 88.38 88 ASP A CA 1
ATOM 697 C C . ASP A 1 88 ? 10.875 6.732 0.638 1.00 88.38 88 ASP A C 1
ATOM 699 O O . ASP A 1 88 ? 11.860 7.036 1.313 1.00 88.38 88 ASP A O 1
ATOM 703 N N . ARG A 1 89 ? 9.634 7.067 1.010 1.00 86.12 89 ARG A N 1
ATOM 704 C CA . ARG A 1 89 ? 9.339 7.843 2.225 1.00 86.12 89 ARG A CA 1
ATOM 705 C C . ARG A 1 89 ? 9.792 7.124 3.501 1.00 86.12 89 ARG A C 1
ATOM 707 O O . ARG A 1 89 ? 10.423 7.734 4.361 1.00 86.12 89 ARG A O 1
ATOM 714 N N . CYS A 1 90 ? 9.561 5.814 3.618 1.00 82.19 90 CYS A N 1
ATOM 715 C CA . CYS A 1 90 ? 10.070 5.045 4.754 1.00 82.19 90 CYS A CA 1
ATOM 716 C C . CYS A 1 90 ? 11.604 5.005 4.808 1.00 82.19 90 CYS A C 1
ATOM 718 O O . CYS A 1 90 ? 12.175 5.012 5.895 1.00 82.19 90 CYS A O 1
ATOM 720 N N . SER A 1 91 ? 12.287 4.948 3.662 1.00 83.25 91 SER A N 1
ATOM 721 C CA . SER A 1 91 ? 13.754 5.037 3.600 1.00 83.25 91 SER A CA 1
ATOM 722 C C . SER A 1 91 ? 14.270 6.431 3.980 1.00 83.25 91 SER A C 1
ATOM 724 O O . SER A 1 91 ? 15.362 6.540 4.526 1.00 83.25 91 SER A O 1
ATOM 726 N N . ALA A 1 92 ? 13.472 7.480 3.760 1.00 84.69 92 ALA A N 1
ATOM 727 C CA . ALA A 1 92 ? 13.744 8.845 4.215 1.00 84.69 92 ALA A CA 1
ATOM 728 C C . ALA A 1 92 ? 13.448 9.076 5.715 1.00 84.69 92 ALA A C 1
ATOM 730 O O . ALA A 1 92 ? 13.638 10.183 6.214 1.00 84.69 92 ALA A O 1
ATOM 731 N N . GLY A 1 93 ? 13.006 8.045 6.446 1.00 77.56 93 GLY A N 1
ATOM 732 C CA . GLY A 1 93 ? 12.740 8.107 7.885 1.00 77.56 93 GLY A CA 1
ATOM 733 C C . GLY A 1 93 ? 11.283 8.384 8.256 1.00 77.56 93 GLY A C 1
ATOM 734 O O . GLY A 1 93 ? 10.971 8.497 9.442 1.00 77.56 93 GLY A O 1
ATOM 735 N N . GLU A 1 94 ? 10.367 8.454 7.285 1.00 76.44 94 GLU A N 1
ATOM 736 C CA . GLU A 1 94 ? 8.944 8.556 7.595 1.00 76.44 94 GLU A CA 1
ATOM 737 C C . GLU A 1 94 ? 8.403 7.227 8.124 1.00 76.44 94 GLU A C 1
ATOM 739 O O . GLU A 1 94 ? 8.355 6.201 7.435 1.00 76.44 94 GLU A O 1
ATOM 744 N N . ALA A 1 95 ? 7.933 7.254 9.367 1.00 63.56 95 ALA A N 1
ATOM 745 C CA . ALA A 1 95 ? 7.232 6.131 9.952 1.00 63.56 95 ALA A CA 1
ATOM 746 C C . ALA A 1 95 ? 5.796 6.080 9.412 1.00 63.56 95 ALA A C 1
ATOM 748 O O . ALA A 1 95 ? 4.870 6.652 9.987 1.00 63.56 95 ALA A O 1
ATOM 749 N N . PHE A 1 96 ? 5.585 5.332 8.333 1.00 60.66 96 PHE A N 1
ATOM 750 C CA . PHE A 1 96 ? 4.265 4.771 8.068 1.00 60.66 96 PHE A CA 1
ATOM 751 C C . PHE A 1 96 ? 4.038 3.696 9.102 1.00 60.66 96 PHE A C 1
ATOM 753 O O . PHE A 1 96 ? 4.630 2.630 8.985 1.00 60.66 96 PHE A O 1
ATOM 760 N N . SER A 1 97 ? 3.261 3.998 10.140 1.00 46.84 97 SER A N 1
ATOM 761 C CA . SER A 1 97 ? 3.084 3.074 11.255 1.00 46.84 97 SER A CA 1
ATOM 762 C C . SER A 1 97 ? 2.722 1.660 10.771 1.00 46.84 97 SER A C 1
ATOM 764 O O . SER A 1 97 ? 1.622 1.461 10.250 1.00 46.84 97 SER A O 1
ATOM 766 N N . PRO A 1 98 ? 3.596 0.666 11.013 1.00 42.97 98 PRO A N 1
ATOM 767 C CA . PRO A 1 98 ? 3.277 -0.750 11.060 1.00 42.97 98 PRO A CA 1
ATOM 768 C C . PRO A 1 98 ? 3.178 -1.189 12.537 1.00 42.97 98 PRO A C 1
ATOM 770 O O . PRO A 1 98 ? 3.403 -2.343 12.879 1.00 42.97 98 PRO A O 1
ATOM 773 N N . ALA A 1 99 ? 2.902 -0.259 13.455 1.00 33.25 99 ALA A N 1
ATOM 774 C CA . ALA A 1 99 ? 2.885 -0.494 14.888 1.00 33.25 99 ALA A CA 1
ATOM 775 C C . ALA A 1 99 ? 1.518 -0.097 15.435 1.00 33.25 99 ALA A C 1
ATOM 777 O O . ALA A 1 99 ? 1.085 1.036 15.263 1.00 33.25 99 ALA A O 1
ATOM 778 N N . TRP A 1 100 ? 0.849 -1.043 16.089 1.00 40.38 100 TRP A N 1
ATOM 779 C CA . TRP A 1 100 ? -0.260 -0.892 17.034 1.00 40.38 100 TRP A CA 1
ATOM 780 C C . TRP A 1 100 ? -0.557 0.539 17.544 1.00 40.38 100 TRP A C 1
ATOM 782 O O . TRP A 1 100 ? -0.346 0.848 18.712 1.00 40.38 100 TRP A O 1
ATOM 792 N N . ARG A 1 101 ? -1.111 1.404 16.686 1.00 34.75 101 ARG A N 1
ATOM 793 C CA . ARG A 1 101 ? -1.941 2.581 16.981 1.00 34.75 101 ARG A CA 1
ATOM 794 C C . ARG A 1 101 ? -2.837 2.843 15.764 1.00 34.75 101 ARG A C 1
ATOM 796 O O . ARG A 1 101 ? -2.395 2.748 14.625 1.00 34.75 101 ARG A O 1
ATOM 803 N N . ARG A 1 102 ? -4.119 3.100 16.053 1.00 32.19 102 ARG A N 1
ATOM 804 C CA . ARG A 1 102 ? -5.285 3.078 15.146 1.00 32.19 102 ARG A CA 1
ATOM 805 C C . A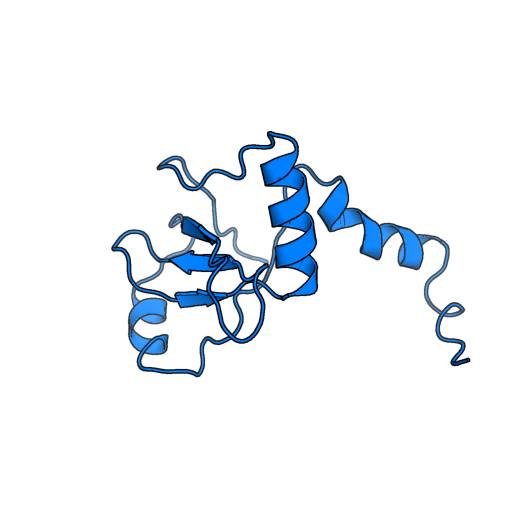RG A 1 102 ? -5.055 3.757 13.790 1.00 32.19 102 ARG A C 1
ATOM 807 O O . ARG A 1 102 ? -4.885 4.971 13.734 1.00 32.19 102 ARG A O 1
ATOM 814 N N . CYS A 1 103 ? -5.203 2.987 12.713 1.00 33.91 103 CYS A N 1
ATOM 815 C CA . CYS A 1 103 ? -5.543 3.511 11.395 1.00 33.91 103 CYS A CA 1
ATOM 816 C C . CYS A 1 103 ? -7.038 3.254 11.179 1.00 33.91 103 CYS A C 1
ATOM 818 O O . CYS A 1 103 ? -7.481 2.109 11.237 1.00 33.91 103 CYS A O 1
ATOM 820 N N . TRP A 1 104 ? -7.828 4.316 11.021 1.00 36.72 104 TRP A N 1
ATOM 821 C CA . TRP A 1 104 ? -9.271 4.183 10.864 1.00 36.72 104 TRP A CA 1
ATOM 822 C C . TRP A 1 104 ? -9.613 3.923 9.398 1.00 36.72 104 TRP A C 1
ATOM 824 O O . TRP A 1 104 ? -9.424 4.799 8.556 1.00 36.72 104 TRP A O 1
ATOM 834 N N . ILE A 1 105 ? -10.194 2.762 9.094 1.00 39.06 105 ILE A N 1
ATOM 835 C CA . ILE A 1 105 ? -11.068 2.648 7.921 1.00 39.06 105 ILE A CA 1
ATOM 836 C C . ILE A 1 105 ? -12.271 3.544 8.233 1.00 39.06 105 ILE A C 1
ATOM 838 O O . ILE A 1 105 ? -13.103 3.190 9.067 1.00 39.06 105 ILE A O 1
ATOM 842 N N . ARG A 1 106 ? -12.311 4.741 7.646 1.00 34.47 106 ARG A N 1
ATOM 843 C CA . ARG A 1 106 ? -13.508 5.584 7.652 1.00 34.47 106 ARG A CA 1
ATOM 844 C C . ARG A 1 106 ? -14.400 5.157 6.496 1.00 34.47 106 ARG A C 1
ATOM 846 O O . ARG A 1 106 ? -13.912 5.011 5.376 1.00 34.47 106 ARG A O 1
ATOM 853 N N . ASP A 1 107 ? -15.688 5.004 6.784 1.00 31.08 107 ASP A N 1
ATOM 854 C CA . ASP A 1 107 ? -16.720 4.896 5.760 1.00 31.08 107 ASP A CA 1
ATOM 855 C C . ASP A 1 107 ? -16.643 6.094 4.811 1.00 31.08 107 ASP A C 1
ATOM 857 O O . ASP A 1 107 ? -16.485 7.246 5.232 1.00 31.08 107 ASP A O 1
ATOM 861 N N . SER A 1 108 ? -16.735 5.795 3.518 1.00 35.97 108 SER A N 1
ATOM 862 C CA . SER A 1 108 ? -17.102 6.784 2.512 1.00 35.97 108 SER A CA 1
ATOM 863 C C . SER A 1 108 ? -18.625 6.821 2.493 1.00 35.97 108 SER A C 1
ATOM 865 O O . SER A 1 108 ? -19.244 5.892 1.979 1.00 35.97 108 SER A O 1
ATOM 867 N N . MET A 1 109 ? -19.200 7.855 3.102 1.00 32.53 109 MET A N 1
ATOM 868 C CA . MET A 1 109 ? -20.581 8.268 2.861 1.00 32.53 109 MET A CA 1
ATOM 869 C C . MET A 1 109 ? -20.564 9.506 1.975 1.00 32.53 109 MET A C 1
ATOM 871 O O . MET A 1 109 ? -19.665 10.353 2.195 1.00 32.53 109 MET A O 1
#

Foldseek 3Di:
DDPPAPPDDPVVVVVLCCLQPPPDDDFDFPPQPPDPLVVVVVVDDFFFDKAWDQQCVPPPANLWIWIAGPVGDTNHTGDNSSSVSVSVCVVVVDCPDNDPDIDGNDDDD

pLDDT: mean 74.63, std 21.13, range [31.08, 94.44]